Protein AF-A0A1P8WKE8-F1 (afdb_monomer)

Radius of gyration: 30.67 Å; Cα contacts (8 Å, |Δi|>4): 204; chains: 1; bounding box: 61×79×81 Å

Foldseek 3Di:
DDDDDDDPPPPDDDDDDDDDDDDDDPPPPPPPPPPPPPLDADDFDDPDPDTFQWEWEQEPVRDIDIATLVQFPDKADPDQQAWIWTGRPQKIKIWGWGLRNVVSVCVVVSRHRYDYADDPVVNVPPPSDTHTPDIDMDGPPDD

Solvent-accessible surface area (backbone atoms only — not comparable to full-atom values): 9097 Å² total; per-residue (Å²): 136,83,90,87,85,85,77,92,77,82,82,81,74,85,82,81,89,76,91,84,86,86,82,85,77,83,71,72,81,77,65,73,71,78,84,73,70,81,81,73,70,72,55,74,37,73,67,82,94,46,78,39,54,39,38,34,39,37,42,78,88,70,52,73,50,78,46,52,52,92,42,56,75,47,80,47,61,95,46,50,39,42,29,41,37,39,31,41,79,59,33,37,38,40,40,34,40,38,53,26,45,62,59,54,50,29,51,77,70,65,48,52,40,66,48,61,34,43,62,69,70,68,72,69,69,76,62,94,54,64,38,34,52,41,75,46,79,45,71,65,77,82,126

Structure (mmCIF, N/CA/C/O backbone):
data_AF-A0A1P8WKE8-F1
#
_entry.id   AF-A0A1P8WKE8-F1
#
loop_
_atom_site.group_PDB
_atom_site.id
_atom_site.type_symbol
_atom_site.label_atom_id
_atom_site.label_alt_id
_atom_site.label_comp_id
_atom_site.label_asym_id
_atom_site.label_entity_id
_atom_site.label_seq_id
_atom_site.pdbx_PDB_ins_code
_atom_site.Cartn_x
_atom_site.Cartn_y
_atom_site.Cartn_z
_atom_site.occupancy
_atom_site.B_iso_or_equiv
_atom_site.auth_seq_id
_atom_site.auth_comp_id
_atom_site.auth_asym_id
_atom_site.auth_atom_id
_atom_site.pdbx_PDB_model_num
ATOM 1 N N . MET A 1 1 ? 17.352 -63.824 58.393 1.00 40.56 1 MET A N 1
ATOM 2 C CA . MET A 1 1 ? 18.466 -63.720 59.357 1.00 40.56 1 MET A CA 1
ATOM 3 C C . MET A 1 1 ? 19.589 -63.016 58.616 1.00 40.56 1 MET A C 1
ATOM 5 O O . MET A 1 1 ? 20.157 -63.614 57.719 1.00 40.56 1 MET A O 1
ATOM 9 N N . SER A 1 2 ? 19.580 -61.684 58.656 1.00 43.75 2 SER A N 1
ATOM 10 C CA . SER A 1 2 ? 20.419 -60.864 59.559 1.00 43.75 2 SER A CA 1
ATOM 11 C C . SER A 1 2 ? 21.737 -60.533 58.845 1.00 43.75 2 SER A C 1
ATOM 13 O O . SER A 1 2 ? 22.498 -61.429 58.516 1.00 43.75 2 SER A O 1
ATOM 15 N N . ASP A 1 3 ? 21.879 -59.310 58.332 1.00 45.00 3 ASP A N 1
ATOM 16 C CA . ASP A 1 3 ? 22.483 -58.160 59.037 1.00 45.00 3 ASP A CA 1
ATOM 17 C C . ASP A 1 3 ? 24.008 -58.105 58.827 1.00 45.00 3 ASP A C 1
ATOM 19 O O . ASP A 1 3 ? 24.748 -58.755 59.556 1.00 45.00 3 ASP A O 1
ATOM 23 N N . ARG A 1 4 ? 24.505 -57.288 57.886 1.00 60.59 4 ARG A N 1
ATOM 24 C CA . ARG A 1 4 ? 25.016 -55.930 58.179 1.00 60.59 4 ARG A CA 1
ATOM 25 C C . ARG A 1 4 ? 25.762 -55.283 56.994 1.00 60.59 4 ARG A C 1
ATOM 27 O O . ARG A 1 4 ? 26.302 -55.999 56.157 1.00 60.59 4 ARG A O 1
ATOM 34 N N . PRO A 1 5 ? 25.757 -53.936 56.926 1.00 59.66 5 PRO A N 1
ATOM 35 C CA . PRO A 1 5 ? 26.289 -53.136 55.829 1.00 59.66 5 PRO A CA 1
ATOM 36 C C . PRO A 1 5 ? 27.703 -52.624 56.138 1.00 59.66 5 PRO A C 1
ATOM 38 O O . PRO A 1 5 ? 27.994 -52.305 57.289 1.00 59.66 5 PRO A O 1
ATOM 41 N N . ASP A 1 6 ? 28.529 -52.441 55.109 1.00 57.62 6 ASP A N 1
ATOM 42 C CA . ASP A 1 6 ? 29.717 -51.593 55.207 1.00 57.62 6 ASP A CA 1
ATOM 43 C C . ASP A 1 6 ? 29.547 -50.332 54.362 1.00 57.62 6 ASP A C 1
ATOM 45 O O . ASP A 1 6 ? 28.961 -50.314 53.279 1.00 57.62 6 ASP A O 1
ATOM 49 N N . THR A 1 7 ? 29.984 -49.241 54.970 1.00 59.00 7 THR A N 1
ATOM 50 C CA . THR A 1 7 ? 29.359 -47.924 54.910 1.00 59.00 7 THR A CA 1
ATOM 51 C C . THR A 1 7 ? 30.177 -47.014 53.997 1.00 59.00 7 THR A C 1
ATOM 53 O O . THR A 1 7 ? 31.393 -46.927 54.130 1.00 59.00 7 THR A O 1
ATOM 56 N N . ILE A 1 8 ? 29.511 -46.283 53.100 1.00 57.28 8 ILE A N 1
ATOM 57 C CA . ILE A 1 8 ? 30.077 -45.403 52.049 1.00 57.28 8 ILE A CA 1
ATOM 58 C C . ILE A 1 8 ? 30.682 -44.097 52.645 1.00 57.28 8 ILE A C 1
ATOM 60 O O . ILE A 1 8 ? 30.808 -43.070 51.986 1.00 57.28 8 ILE A O 1
ATOM 64 N N . ALA A 1 9 ? 31.051 -44.094 53.927 1.00 57.03 9 ALA A N 1
ATOM 65 C CA . ALA A 1 9 ? 31.274 -42.879 54.714 1.00 57.03 9 ALA A CA 1
ATOM 66 C C . ALA A 1 9 ? 32.730 -42.369 54.770 1.00 57.03 9 ALA A C 1
ATOM 68 O O . ALA A 1 9 ? 32.981 -41.386 55.459 1.00 57.03 9 ALA A O 1
ATOM 69 N N . ASP A 1 10 ? 33.687 -42.971 54.052 1.00 53.66 10 ASP A N 1
ATOM 70 C CA . ASP A 1 10 ? 35.114 -42.579 54.138 1.00 53.66 10 ASP A CA 1
ATOM 71 C C . ASP A 1 10 ? 35.660 -41.851 52.888 1.00 53.66 10 ASP A C 1
ATOM 73 O O . ASP A 1 10 ? 36.859 -41.611 52.769 1.00 53.66 10 ASP A O 1
ATOM 77 N N . LEU A 1 11 ? 34.791 -41.453 51.947 1.00 55.09 11 LEU A N 1
ATOM 78 C CA . LEU A 1 11 ? 35.187 -40.768 50.700 1.00 55.09 11 LEU A CA 1
ATOM 79 C C . LEU A 1 11 ? 35.066 -39.233 50.731 1.00 55.09 11 LEU A C 1
ATOM 81 O O . LEU A 1 11 ? 35.314 -38.576 49.723 1.00 55.09 11 LEU A O 1
ATOM 85 N N . LEU A 1 12 ? 34.730 -38.638 51.878 1.00 58.09 12 LEU A N 1
ATOM 86 C CA . LEU A 1 12 ? 34.570 -37.186 52.029 1.00 58.09 12 LEU A CA 1
ATOM 87 C C . LEU A 1 12 ? 35.535 -36.614 53.070 1.00 58.09 12 LEU A C 1
ATOM 89 O O . LEU A 1 12 ? 35.126 -36.077 54.098 1.00 58.09 12 LEU A O 1
ATOM 93 N N . LYS A 1 13 ? 36.839 -36.690 52.787 1.00 57.88 13 LYS A N 1
ATOM 94 C CA . LYS A 1 13 ? 37.828 -35.826 53.448 1.00 57.88 13 LYS A CA 1
ATOM 95 C C . LYS A 1 13 ? 38.235 -34.704 52.484 1.00 57.88 13 LYS A C 1
ATOM 97 O O . LYS A 1 13 ? 38.796 -34.999 51.429 1.00 57.88 13 LYS A O 1
ATOM 102 N N . PRO A 1 14 ? 37.949 -33.430 52.806 1.00 53.22 14 PRO A N 1
ATOM 103 C CA . PRO A 1 14 ? 38.336 -32.298 51.976 1.00 53.22 14 PRO A CA 1
ATOM 104 C C . PRO A 1 14 ? 39.851 -32.084 52.069 1.00 53.22 14 PRO A C 1
ATOM 106 O O . PRO A 1 14 ? 40.398 -31.960 53.164 1.00 53.22 14 PRO A O 1
ATOM 109 N N . ARG A 1 15 ? 40.536 -32.037 50.921 1.00 55.12 15 ARG A N 1
ATOM 110 C CA . ARG A 1 15 ? 41.916 -31.541 50.845 1.00 55.12 15 ARG A CA 1
ATOM 111 C C . ARG A 1 15 ? 41.897 -30.009 50.905 1.00 55.12 15 ARG A C 1
ATOM 113 O O . ARG A 1 15 ? 41.272 -29.406 50.032 1.00 55.12 15 ARG A O 1
ATOM 120 N N . PRO A 1 16 ? 42.561 -29.375 51.884 1.00 59.50 16 PRO A N 1
ATOM 121 C CA . PRO A 1 16 ? 42.944 -27.979 51.780 1.00 59.50 16 PRO A CA 1
ATOM 122 C C . PRO A 1 16 ? 44.256 -27.878 50.985 1.00 59.50 16 PRO A C 1
ATOM 124 O O . PRO A 1 16 ? 44.923 -28.887 50.774 1.00 59.50 16 PRO A O 1
ATOM 127 N N . GLU A 1 17 ? 44.614 -26.649 50.616 1.00 47.00 17 GLU A N 1
ATOM 128 C CA . GLU A 1 17 ? 45.797 -26.218 49.848 1.00 47.00 17 GLU A CA 1
ATOM 129 C C . GLU A 1 17 ? 45.543 -26.016 48.348 1.00 47.00 17 GLU A C 1
ATOM 131 O O . GLU A 1 17 ? 45.065 -26.899 47.652 1.00 47.00 17 GLU A O 1
ATOM 136 N N . LEU A 1 18 ? 45.866 -24.878 47.744 1.00 51.94 18 LEU A N 1
ATOM 137 C CA . LEU A 1 18 ? 46.301 -23.585 48.255 1.00 51.94 18 LEU A CA 1
ATOM 138 C C . LEU A 1 18 ? 46.035 -22.589 47.111 1.00 51.94 18 LEU A C 1
ATOM 140 O O . LEU A 1 18 ? 46.295 -22.877 45.946 1.00 51.94 18 LEU A O 1
ATOM 144 N N . THR A 1 19 ? 45.496 -21.434 47.479 1.00 54.09 19 THR A N 1
ATOM 145 C CA . THR A 1 19 ? 45.620 -20.119 46.830 1.00 54.09 19 THR A CA 1
ATOM 146 C C . THR A 1 19 ? 46.658 -19.978 45.708 1.00 54.09 19 THR A C 1
ATOM 148 O O . THR A 1 19 ? 47.833 -20.230 45.955 1.00 54.09 19 THR A O 1
ATOM 151 N N . GLN A 1 20 ? 46.281 -19.334 44.592 1.00 54.66 20 GLN A N 1
ATOM 152 C CA . GLN A 1 20 ? 46.826 -18.005 44.260 1.00 54.66 20 GLN A CA 1
ATOM 153 C C . GLN A 1 20 ? 46.091 -17.278 43.121 1.00 54.66 20 GLN A C 1
ATOM 155 O O . GLN A 1 20 ? 45.460 -17.859 42.247 1.00 54.66 20 GLN A O 1
ATOM 160 N N . PHE A 1 21 ? 46.160 -15.957 43.251 1.00 54.88 21 PHE A N 1
ATOM 161 C CA . PHE A 1 21 ? 45.413 -14.885 42.615 1.00 54.88 21 PHE A CA 1
ATOM 162 C C . PHE A 1 21 ? 45.832 -14.630 41.164 1.00 54.88 21 PHE A C 1
ATOM 164 O O . PHE A 1 21 ? 47.013 -14.739 40.846 1.00 54.88 21 PHE A O 1
ATOM 171 N N . SER A 1 22 ? 44.911 -14.119 40.340 1.00 51.53 22 SER A N 1
ATOM 172 C CA . SER A 1 22 ? 45.131 -12.879 39.575 1.00 51.53 22 SER A CA 1
ATOM 173 C C . SER A 1 22 ? 43.832 -12.351 38.971 1.00 51.53 22 SER A C 1
ATOM 175 O O . SER A 1 22 ? 42.957 -13.091 38.533 1.00 51.53 22 SER A O 1
ATOM 177 N N . HIS A 1 23 ? 43.726 -11.032 39.028 1.00 47.78 23 HIS A N 1
ATOM 178 C CA . HIS A 1 23 ? 42.566 -10.210 38.751 1.00 47.78 23 HIS A CA 1
ATOM 179 C C . HIS A 1 23 ? 42.314 -9.970 37.250 1.00 47.78 23 HIS A C 1
ATOM 181 O O . HIS A 1 23 ? 43.192 -10.123 36.408 1.00 47.78 23 HIS A O 1
ATOM 187 N N . THR A 1 24 ? 41.103 -9.463 36.99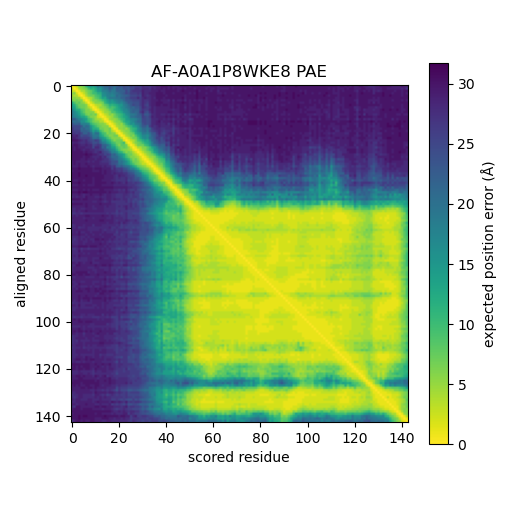2 1.00 48.78 24 THR A N 1
ATOM 188 C CA . THR A 1 24 ? 40.713 -8.539 35.910 1.00 48.78 24 THR A CA 1
ATOM 189 C C . THR A 1 24 ? 40.738 -9.047 34.467 1.00 48.78 24 THR A C 1
ATOM 191 O O . THR A 1 24 ? 41.691 -8.864 33.721 1.00 48.78 24 THR A O 1
ATOM 194 N N . SER A 1 25 ? 39.561 -9.439 33.993 1.00 48.22 25 SER A N 1
ATOM 195 C CA . SER A 1 25 ? 38.898 -8.599 32.991 1.00 48.22 25 SER A CA 1
ATOM 196 C C . SER A 1 25 ? 37.398 -8.766 33.123 1.00 48.22 25 SER A C 1
ATOM 198 O O . SER A 1 25 ? 36.796 -9.709 32.617 1.00 48.22 25 SER A O 1
ATOM 200 N N . SER A 1 26 ? 36.802 -7.818 33.841 1.00 50.59 26 SER A N 1
ATOM 201 C CA . SER A 1 26 ? 35.440 -7.379 33.593 1.00 50.59 26 SER A CA 1
ATOM 202 C C . SER A 1 26 ? 35.323 -7.094 32.099 1.00 50.59 26 SER A C 1
ATOM 204 O O . SER A 1 26 ? 35.749 -6.040 31.627 1.00 50.59 26 SER A O 1
ATOM 206 N N . LYS A 1 27 ? 34.794 -8.059 31.346 1.00 54.84 27 LYS A N 1
ATOM 207 C CA . LYS A 1 27 ? 34.267 -7.792 30.015 1.00 54.84 27 LYS A CA 1
ATOM 208 C C . LYS A 1 27 ? 33.217 -6.700 30.236 1.00 54.84 27 LYS A C 1
ATOM 210 O O . LYS A 1 27 ? 32.2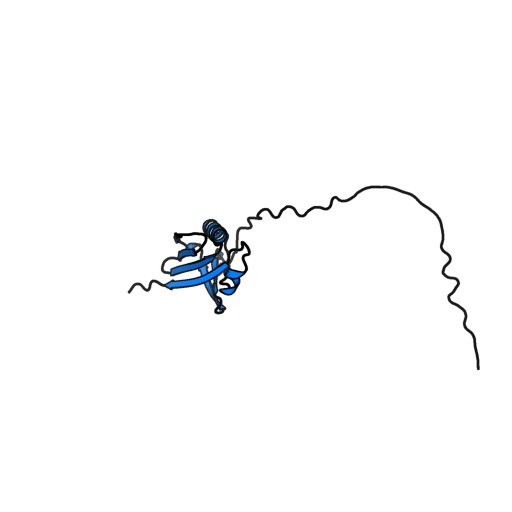87 -6.954 31.010 1.00 54.84 27 LYS A O 1
ATOM 215 N N . PRO A 1 28 ? 33.381 -5.477 29.701 1.00 55.31 28 PRO A N 1
ATOM 216 C CA . PRO A 1 28 ? 32.300 -4.517 29.792 1.00 55.31 28 PRO A CA 1
ATOM 217 C C . PRO A 1 28 ? 31.093 -5.196 29.155 1.00 55.31 28 PRO A C 1
ATOM 219 O O . PRO A 1 28 ? 31.232 -5.881 28.136 1.00 55.31 28 PRO A O 1
ATOM 222 N N . ALA A 1 29 ? 29.944 -5.093 29.820 1.00 60.38 29 ALA A N 1
ATOM 223 C CA . ALA A 1 29 ? 28.680 -5.414 29.196 1.00 60.38 29 ALA A CA 1
ATOM 224 C C . ALA A 1 29 ? 28.659 -4.615 27.896 1.00 60.38 29 ALA A C 1
ATOM 226 O O . ALA A 1 29 ? 28.604 -3.386 27.918 1.00 60.38 29 ALA A O 1
ATOM 227 N N . GLU A 1 30 ? 28.830 -5.320 26.784 1.00 48.78 30 GLU A N 1
ATOM 228 C CA . GLU A 1 30 ? 28.575 -4.800 25.460 1.00 48.78 30 GLU A CA 1
ATOM 229 C C . GLU A 1 30 ? 27.075 -4.547 25.469 1.00 48.78 30 GLU A C 1
ATOM 231 O O . GLU A 1 30 ? 26.262 -5.444 25.247 1.00 48.78 30 GLU A O 1
ATOM 236 N N . SER A 1 31 ? 26.706 -3.343 25.911 1.00 58.38 31 SER A N 1
ATOM 237 C CA . SER A 1 31 ? 25.402 -2.782 25.631 1.00 58.38 31 SER A CA 1
ATOM 238 C C . SER A 1 31 ? 25.189 -3.039 24.146 1.00 58.38 31 SER A C 1
ATOM 240 O O . SER A 1 31 ? 26.069 -2.630 23.374 1.00 58.38 31 SER A O 1
ATOM 242 N N . PRO A 1 32 ? 24.114 -3.740 23.734 1.00 63.62 32 PRO A N 1
ATOM 243 C CA . PRO A 1 32 ? 23.811 -3.813 22.319 1.00 63.62 32 PRO A CA 1
ATOM 244 C C . PRO A 1 32 ? 23.872 -2.373 21.802 1.00 63.62 32 PRO A C 1
ATOM 246 O O . PRO A 1 32 ? 23.382 -1.476 22.508 1.00 63.62 32 PRO A O 1
ATOM 249 N N . PRO A 1 33 ? 24.549 -2.118 20.667 1.00 57.69 33 PRO A N 1
ATOM 250 C CA . PRO A 1 33 ? 24.510 -0.793 20.076 1.00 57.69 33 PRO A CA 1
ATOM 251 C C . PRO A 1 33 ? 23.039 -0.366 20.048 1.00 57.69 33 PRO A C 1
ATOM 253 O O . PRO A 1 33 ? 22.182 -1.231 19.807 1.00 57.69 33 PRO A O 1
ATOM 256 N N . PRO A 1 34 ? 22.709 0.901 20.373 1.00 50.69 34 PRO A N 1
ATOM 257 C CA . PRO A 1 34 ? 21.360 1.377 20.119 1.00 50.69 34 PRO A CA 1
ATOM 258 C C . PRO A 1 34 ? 21.054 0.957 18.688 1.00 50.69 34 PRO A C 1
ATOM 260 O O . PRO A 1 34 ? 21.877 1.181 17.799 1.00 50.69 34 PRO A O 1
ATOM 263 N N . ALA A 1 35 ? 19.957 0.225 18.506 1.00 50.59 35 ALA A N 1
ATOM 264 C CA . ALA A 1 35 ? 19.467 -0.158 17.196 1.00 50.59 35 ALA A CA 1
ATOM 265 C C . ALA A 1 35 ? 18.970 1.119 16.509 1.00 50.59 35 ALA A C 1
ATOM 267 O O . ALA A 1 35 ? 17.776 1.306 16.292 1.00 50.59 35 ALA A O 1
ATOM 268 N N . ASP A 1 36 ? 19.898 2.034 16.244 1.00 48.06 36 ASP A N 1
ATOM 269 C CA . ASP A 1 36 ? 19.755 3.091 15.280 1.00 48.06 36 ASP A CA 1
ATOM 270 C C . ASP A 1 36 ? 19.736 2.377 13.942 1.00 48.06 36 ASP A C 1
ATOM 272 O O . ASP A 1 36 ? 20.760 2.146 13.306 1.00 48.06 36 ASP A O 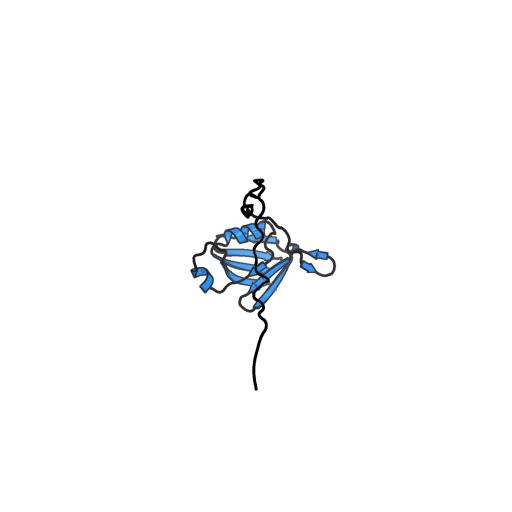1
ATOM 276 N N . ASP A 1 37 ? 18.514 1.998 13.574 1.00 49.22 37 ASP A N 1
ATOM 277 C CA . ASP A 1 37 ? 18.059 2.174 12.212 1.00 49.22 37 ASP A CA 1
ATOM 278 C C . ASP A 1 37 ? 18.985 1.428 11.237 1.00 49.22 37 ASP A C 1
ATOM 280 O O . ASP A 1 37 ? 19.596 2.021 10.356 1.00 49.22 37 ASP A O 1
ATOM 284 N N . ASP A 1 38 ? 19.133 0.109 11.398 1.00 42.44 38 ASP A N 1
ATOM 285 C CA . ASP A 1 38 ? 19.778 -0.715 10.376 1.00 42.44 38 ASP A CA 1
ATOM 286 C C . ASP A 1 38 ? 18.938 -0.586 9.094 1.00 42.44 38 ASP A C 1
ATOM 288 O O . ASP A 1 38 ? 17.906 -1.242 8.912 1.00 42.44 38 ASP A O 1
ATOM 292 N N . TYR A 1 39 ? 19.359 0.322 8.204 1.00 46.84 39 TYR A N 1
ATOM 293 C CA . TYR A 1 39 ? 18.803 0.536 6.871 1.00 46.84 39 TYR A CA 1
ATOM 294 C C . TYR A 1 39 ? 19.102 -0.686 5.990 1.00 46.84 39 TYR A C 1
ATOM 296 O O . TYR A 1 39 ? 19.822 -0.598 4.998 1.00 46.84 39 TYR A O 1
ATOM 304 N N . VAL A 1 40 ? 18.528 -1.846 6.320 1.00 42.03 40 VAL A N 1
ATOM 305 C CA . VAL A 1 40 ? 18.576 -3.032 5.466 1.00 42.03 40 VAL A CA 1
ATOM 306 C C . VAL A 1 40 ? 17.561 -2.827 4.352 1.00 42.03 40 VAL A C 1
ATOM 308 O O . VAL A 1 40 ? 16.381 -3.156 4.461 1.00 42.03 40 VAL A O 1
ATOM 311 N N . ALA A 1 41 ? 18.017 -2.209 3.268 1.00 46.94 41 ALA A N 1
ATOM 312 C CA . ALA A 1 41 ? 17.303 -2.298 2.012 1.00 46.94 41 ALA A CA 1
ATOM 313 C C . ALA A 1 41 ? 17.242 -3.773 1.569 1.00 46.94 41 ALA A C 1
ATOM 315 O O . ALA A 1 41 ? 18.189 -4.536 1.755 1.00 46.94 41 ALA A O 1
ATOM 316 N N . PHE A 1 42 ? 16.126 -4.103 0.919 1.00 48.19 42 PHE A N 1
ATOM 317 C CA . PHE A 1 42 ? 15.881 -5.243 0.032 1.00 48.19 42 PHE A CA 1
ATOM 318 C C . PHE A 1 42 ? 15.117 -6.457 0.584 1.00 48.19 42 PHE A C 1
ATOM 320 O O . PHE A 1 42 ? 15.682 -7.478 0.975 1.00 48.19 42 PHE A O 1
ATOM 327 N N . GLY A 1 43 ? 13.800 -6.429 0.365 1.00 45.75 43 GLY A N 1
ATOM 328 C CA . GLY A 1 43 ? 13.041 -7.634 0.032 1.00 45.75 43 GLY A CA 1
ATOM 329 C C . GLY A 1 43 ? 13.231 -7.979 -1.447 1.00 45.75 43 GLY A C 1
ATOM 330 O O . GLY A 1 43 ? 12.703 -7.300 -2.328 1.00 45.75 43 GLY A O 1
ATOM 331 N N . HIS A 1 44 ? 14.001 -9.026 -1.740 1.00 48.53 44 HIS A N 1
ATOM 332 C CA . HIS A 1 44 ? 14.147 -9.556 -3.096 1.00 48.53 44 HIS A CA 1
ATOM 333 C C . HIS A 1 44 ? 13.068 -10.617 -3.352 1.00 48.53 44 HIS A C 1
ATOM 335 O O . HIS A 1 44 ? 13.137 -11.718 -2.812 1.00 48.53 44 HIS A O 1
ATOM 341 N N . GLY A 1 45 ? 12.087 -10.316 -4.205 1.00 53.31 45 GLY A N 1
ATOM 342 C CA . GLY A 1 45 ? 11.185 -11.326 -4.761 1.00 53.31 45 GLY A CA 1
ATOM 343 C C . GLY A 1 45 ? 11.796 -11.985 -6.001 1.00 53.31 45 GLY A C 1
ATOM 344 O O . GLY A 1 45 ? 12.597 -11.375 -6.713 1.00 53.31 45 GLY A O 1
ATOM 345 N N . ARG A 1 46 ? 11.417 -13.232 -6.307 1.00 51.78 46 ARG A N 1
ATOM 346 C CA . ARG A 1 46 ? 11.762 -13.884 -7.583 1.00 51.78 46 ARG A CA 1
ATOM 347 C C . ARG A 1 46 ? 10.541 -13.904 -8.494 1.00 51.78 46 ARG A C 1
ATOM 349 O O . ARG A 1 46 ? 9.550 -14.548 -8.177 1.00 51.78 46 ARG A O 1
ATOM 356 N N . VAL A 1 47 ? 10.647 -13.261 -9.657 1.00 55.66 47 VAL A N 1
ATOM 357 C CA . VAL A 1 47 ? 9.743 -13.499 -10.792 1.00 55.66 47 VAL A CA 1
ATOM 358 C C . VAL A 1 47 ? 10.572 -14.200 -11.869 1.00 55.66 47 VAL A C 1
ATOM 360 O O . VAL A 1 47 ? 11.357 -13.573 -12.583 1.00 55.66 47 VAL A O 1
ATOM 363 N N . GLY A 1 48 ? 10.480 -15.531 -11.925 1.00 67.38 48 GLY A N 1
ATOM 364 C CA . GLY A 1 48 ? 11.361 -16.367 -12.746 1.00 67.38 48 GLY A CA 1
ATOM 365 C C . GLY A 1 48 ? 12.810 -16.393 -12.232 1.00 67.38 48 GLY A C 1
ATOM 366 O O . GLY A 1 48 ? 13.070 -16.671 -11.059 1.00 67.38 48 GLY A O 1
ATOM 367 N N . LEU A 1 49 ? 13.776 -16.124 -13.119 1.00 64.31 49 LEU A N 1
ATOM 368 C CA . LEU A 1 49 ? 15.216 -16.193 -12.818 1.00 64.31 49 LEU A CA 1
ATOM 369 C C . LEU A 1 49 ? 15.849 -14.861 -12.384 1.00 64.31 49 LEU A C 1
ATOM 371 O O . LEU A 1 49 ? 17.024 -14.854 -12.028 1.00 64.31 49 LEU A O 1
ATOM 375 N N . ARG A 1 50 ? 15.118 -13.739 -12.408 1.00 65.75 50 ARG A N 1
ATOM 376 C CA . ARG A 1 50 ? 15.668 -12.422 -12.048 1.00 65.75 50 ARG A CA 1
ATOM 377 C C . ARG A 1 50 ? 15.044 -11.910 -10.746 1.00 65.75 50 ARG A C 1
ATOM 379 O O . ARG A 1 50 ? 13.815 -11.935 -10.638 1.00 65.75 50 ARG A O 1
ATOM 386 N N . PRO A 1 51 ? 15.848 -11.439 -9.777 1.00 66.12 51 PRO A N 1
ATOM 387 C CA . PRO A 1 51 ? 15.308 -10.760 -8.611 1.00 66.12 51 PRO A CA 1
ATOM 388 C C . PRO A 1 51 ? 14.594 -9.478 -9.053 1.00 66.12 51 PRO A C 1
ATOM 390 O O . PRO A 1 51 ? 15.107 -8.721 -9.880 1.00 66.12 51 PRO A O 1
ATOM 393 N N . ARG A 1 52 ? 13.390 -9.254 -8.530 1.00 77.00 52 ARG A N 1
ATOM 394 C CA . ARG A 1 52 ? 12.627 -8.014 -8.700 1.00 77.00 52 ARG A CA 1
ATOM 395 C C . ARG A 1 52 ? 12.143 -7.551 -7.333 1.00 77.00 52 ARG A C 1
ATOM 397 O O . ARG A 1 52 ? 11.705 -8.366 -6.525 1.00 77.00 52 ARG A O 1
ATOM 404 N N . MET A 1 53 ? 12.227 -6.248 -7.084 1.00 84.88 53 MET A N 1
ATOM 405 C CA . MET A 1 53 ? 11.636 -5.653 -5.888 1.00 84.88 53 MET A CA 1
ATOM 406 C C . MET A 1 53 ? 10.118 -5.639 -6.052 1.00 84.88 53 MET A C 1
ATOM 408 O O . MET A 1 53 ? 9.596 -5.115 -7.041 1.00 84.88 53 MET A O 1
ATOM 412 N N . MET A 1 54 ? 9.428 -6.231 -5.086 1.00 88.56 54 MET A N 1
ATOM 413 C CA . MET A 1 54 ? 7.973 -6.326 -5.048 1.00 88.56 54 MET A CA 1
ATOM 414 C C . MET A 1 54 ? 7.475 -5.702 -3.747 1.00 88.56 54 MET A C 1
ATOM 416 O O . MET A 1 54 ? 8.165 -5.776 -2.731 1.00 88.56 54 MET A O 1
ATOM 420 N N . LEU A 1 55 ? 6.280 -5.128 -3.789 1.00 92.38 55 LEU A N 1
ATOM 421 C CA . LEU A 1 55 ? 5.539 -4.688 -2.621 1.00 92.38 55 LEU A CA 1
ATOM 422 C C . LEU A 1 55 ? 4.351 -5.625 -2.418 1.00 92.38 55 LEU A C 1
ATOM 424 O O . LEU A 1 55 ? 3.563 -5.844 -3.341 1.00 92.38 55 LEU A O 1
ATOM 428 N N . THR A 1 56 ? 4.261 -6.195 -1.223 1.00 93.75 56 THR A N 1
ATOM 429 C CA . THR A 1 56 ? 3.189 -7.111 -0.828 1.00 93.75 56 THR A CA 1
ATOM 430 C C . THR A 1 56 ? 2.144 -6.357 -0.019 1.00 93.75 56 THR A C 1
ATOM 432 O O . THR A 1 56 ? 2.488 -5.640 0.914 1.00 93.75 56 THR A O 1
ATOM 435 N N . PHE A 1 57 ? 0.873 -6.548 -0.338 1.00 95.12 57 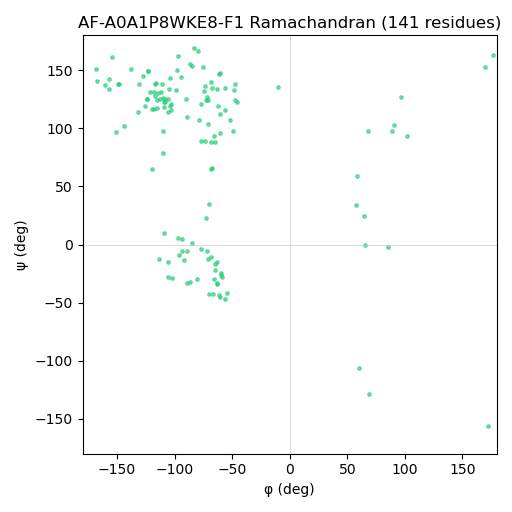PHE A N 1
ATOM 436 C CA . PHE A 1 57 ? -0.262 -6.021 0.405 1.00 95.12 57 PHE A CA 1
ATOM 437 C C . PHE A 1 57 ? -1.044 -7.197 0.976 1.00 95.12 57 PHE A C 1
ATOM 439 O O . PHE A 1 57 ? -1.542 -8.027 0.214 1.00 95.12 57 PHE A O 1
ATOM 446 N N . ARG A 1 58 ? -1.142 -7.295 2.302 1.00 94.31 58 ARG A N 1
ATOM 447 C CA . ARG A 1 58 ? -1.932 -8.334 2.972 1.00 94.31 58 ARG A CA 1
ATOM 448 C C . ARG A 1 58 ? -3.156 -7.715 3.606 1.00 94.31 58 ARG A C 1
ATOM 450 O O . ARG A 1 58 ? -3.018 -6.880 4.495 1.00 94.31 58 ARG A O 1
ATOM 457 N N . LYS A 1 59 ? -4.333 -8.142 3.165 1.00 94.56 59 LYS A N 1
ATOM 458 C CA . LYS A 1 59 ? -5.605 -7.696 3.727 1.00 94.56 59 LYS A CA 1
ATOM 459 C C . LYS A 1 59 ? -6.006 -8.554 4.922 1.00 94.56 59 LYS A C 1
ATOM 461 O O . LYS A 1 59 ? -5.672 -9.739 4.987 1.00 94.56 59 LYS A O 1
ATOM 466 N N . CYS A 1 60 ? -6.818 -7.995 5.812 1.00 92.25 60 CYS A N 1
ATOM 467 C CA . CYS A 1 60 ? -7.433 -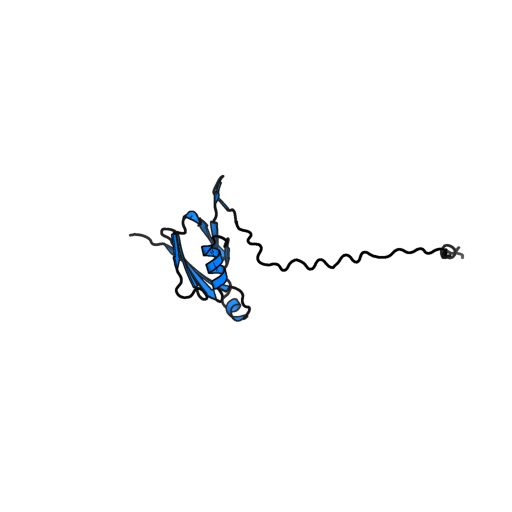8.724 6.927 1.00 92.25 60 CYS A CA 1
ATOM 468 C C . C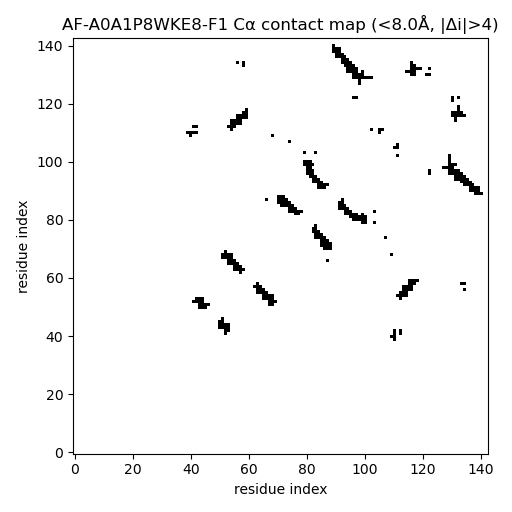YS A 1 60 ? -8.320 -9.890 6.453 1.00 92.25 60 CYS A C 1
ATOM 470 O O . CYS A 1 60 ? -8.512 -10.864 7.176 1.00 92.25 60 CYS A O 1
ATOM 472 N N . SER A 1 61 ? -8.833 -9.825 5.219 1.00 91.12 61 SER A N 1
ATOM 473 C CA . SER A 1 61 ? -9.587 -10.913 4.583 1.00 91.12 61 SER A CA 1
ATOM 474 C C . SER A 1 61 ? -8.739 -12.150 4.252 1.00 91.12 61 SER A C 1
ATOM 476 O O . SER A 1 61 ? -9.292 -13.178 3.864 1.00 91.12 61 SER A O 1
ATOM 478 N N . GLY A 1 62 ? -7.409 -12.055 4.359 1.00 89.25 62 GLY A N 1
ATOM 479 C CA . GLY A 1 62 ? -6.462 -13.070 3.897 1.00 89.25 62 GLY A CA 1
ATOM 480 C C . GLY A 1 62 ? -6.089 -12.937 2.417 1.00 89.25 62 GLY A C 1
ATOM 481 O O . GLY A 1 62 ? -5.250 -13.695 1.932 1.00 89.25 62 GLY A O 1
ATOM 482 N N . GLU A 1 63 ? -6.675 -11.980 1.694 1.00 93.31 63 GLU A N 1
ATOM 483 C CA . GLU A 1 63 ? -6.272 -11.660 0.325 1.00 93.31 63 GLU A CA 1
ATOM 484 C C . GLU A 1 63 ? -4.862 -11.052 0.314 1.00 93.31 63 GLU A C 1
ATOM 486 O O . GLU A 1 63 ? -4.539 -10.175 1.121 1.00 93.31 63 GLU A O 1
ATOM 491 N N . VAL A 1 64 ? -4.026 -11.517 -0.615 1.00 93.19 64 VAL A N 1
ATOM 492 C CA . VAL A 1 64 ? -2.659 -11.025 -0.797 1.00 93.19 64 VAL A CA 1
ATOM 493 C C . VAL A 1 64 ? -2.484 -10.550 -2.228 1.00 93.19 64 VAL A C 1
ATOM 495 O O . VAL A 1 64 ? -2.688 -11.313 -3.172 1.00 93.19 64 VAL A O 1
ATOM 498 N N . GLU A 1 65 ? -2.056 -9.303 -2.379 1.00 93.06 65 GLU A N 1
ATOM 499 C CA . GLU A 1 65 ? -1.716 -8.710 -3.665 1.00 93.06 65 GLU A CA 1
ATOM 500 C C . GLU A 1 65 ? -0.231 -8.351 -3.696 1.00 93.06 65 GLU A C 1
ATOM 502 O O . GLU A 1 65 ? 0.332 -7.886 -2.707 1.00 93.06 65 GLU A O 1
ATOM 507 N N . VAL A 1 66 ? 0.435 -8.600 -4.824 1.00 93.19 66 VAL A N 1
ATOM 508 C CA . VAL A 1 66 ? 1.879 -8.385 -4.958 1.00 93.19 66 VAL A CA 1
ATOM 509 C C . VAL A 1 66 ? 2.152 -7.610 -6.236 1.00 93.19 66 VAL A C 1
ATOM 511 O O . VAL A 1 66 ? 1.950 -8.130 -7.334 1.00 93.19 66 VAL A O 1
ATOM 514 N N . LEU A 1 67 ? 2.651 -6.381 -6.097 1.00 92.19 67 LEU A N 1
ATOM 515 C CA . LEU A 1 67 ? 2.909 -5.479 -7.220 1.00 92.19 67 LEU A CA 1
ATOM 516 C C . LEU A 1 67 ? 4.402 -5.157 -7.335 1.00 92.19 67 LEU A C 1
ATOM 518 O O . LEU A 1 67 ? 5.073 -4.945 -6.324 1.00 92.19 67 LEU A O 1
ATOM 522 N N . PRO A 1 68 ? 4.976 -5.130 -8.549 1.00 90.94 68 PRO A N 1
ATOM 523 C CA . PRO A 1 68 ? 6.384 -4.809 -8.721 1.00 90.94 68 PRO A CA 1
ATOM 524 C C . PRO A 1 68 ? 6.629 -3.315 -8.502 1.00 90.94 68 PRO A C 1
ATOM 526 O O . PRO A 1 68 ? 5.941 -2.473 -9.079 1.00 90.94 68 PRO A O 1
ATOM 529 N N . TYR A 1 69 ? 7.689 -2.972 -7.770 1.00 90.62 69 TYR A N 1
ATOM 530 C CA . TYR A 1 69 ? 8.091 -1.575 -7.568 1.00 90.62 69 TYR A CA 1
ATOM 531 C C . TYR A 1 69 ? 8.386 -0.841 -8.877 1.00 90.62 69 TYR A C 1
ATOM 533 O O . TYR A 1 69 ? 8.163 0.358 -8.974 1.00 90.62 69 TYR A O 1
ATOM 541 N N . SER A 1 70 ? 8.817 -1.561 -9.917 1.00 90.19 70 SER A N 1
ATOM 542 C CA . SER A 1 70 ? 9.036 -0.987 -11.249 1.00 90.19 70 SER A CA 1
ATOM 543 C C . SER A 1 70 ? 7.763 -0.445 -11.910 1.00 90.19 70 SER A C 1
ATOM 545 O O . SER A 1 70 ? 7.863 0.239 -12.921 1.00 90.19 70 SER A O 1
ATOM 547 N N . MET A 1 71 ? 6.578 -0.801 -11.406 1.00 93.12 71 MET A N 1
ATOM 548 C CA . MET A 1 71 ? 5.302 -0.251 -11.867 1.00 93.12 71 MET A CA 1
ATOM 549 C C . MET A 1 71 ? 4.813 0.914 -11.003 1.00 93.12 71 MET A C 1
ATOM 551 O O . MET A 1 71 ? 3.849 1.559 -11.404 1.00 93.12 71 MET A O 1
ATOM 555 N N . LEU A 1 72 ? 5.443 1.197 -9.855 1.00 94.12 72 LEU A N 1
ATOM 556 C CA . LEU A 1 72 ? 5.059 2.306 -8.984 1.00 94.12 72 LEU A CA 1
ATOM 557 C C . LEU A 1 72 ? 5.432 3.634 -9.649 1.00 94.12 72 LEU A C 1
ATOM 559 O O . LEU A 1 72 ? 6.592 4.032 -9.678 1.00 94.12 72 LEU A O 1
ATOM 563 N N . MET A 1 73 ? 4.429 4.315 -10.191 1.00 95.06 73 MET A N 1
ATOM 564 C CA . MET A 1 73 ? 4.598 5.561 -10.937 1.00 95.06 73 MET A CA 1
ATOM 565 C C . MET A 1 73 ? 4.537 6.787 -10.031 1.00 95.06 73 MET A C 1
ATOM 567 O O . MET A 1 73 ? 5.155 7.809 -10.326 1.00 95.06 73 MET A O 1
ATOM 571 N N . ARG A 1 74 ? 3.725 6.723 -8.971 1.00 95.75 74 ARG A N 1
ATOM 572 C CA . ARG A 1 74 ? 3.435 7.876 -8.119 1.00 95.75 74 ARG A CA 1
ATOM 573 C C . ARG A 1 74 ? 2.972 7.444 -6.734 1.00 95.75 74 ARG A C 1
ATOM 575 O O . ARG A 1 74 ? 2.197 6.498 -6.613 1.00 95.75 74 ARG A O 1
ATOM 582 N N . ILE A 1 75 ? 3.403 8.198 -5.728 1.00 96.50 75 ILE A N 1
ATOM 583 C CA . ILE A 1 75 ? 2.895 8.155 -4.357 1.00 96.50 75 ILE A CA 1
ATOM 584 C C . ILE A 1 75 ? 2.288 9.532 -4.062 1.00 96.50 75 ILE A C 1
ATOM 586 O O . ILE A 1 75 ? 2.935 10.554 -4.299 1.00 96.50 75 ILE A O 1
ATOM 590 N N . CYS A 1 76 ? 1.044 9.570 -3.593 1.00 96.62 76 CYS A N 1
ATOM 591 C CA . CYS A 1 76 ? 0.315 10.793 -3.258 1.00 96.62 76 CYS A CA 1
ATOM 592 C C . CYS A 1 76 ? -0.239 10.713 -1.841 1.00 96.62 76 CYS A C 1
ATOM 594 O O . CYS A 1 76 ? -0.654 9.648 -1.401 1.00 96.62 76 CYS A O 1
ATOM 596 N N . SER A 1 77 ? -0.271 11.841 -1.143 1.00 96.56 77 SER A N 1
ATOM 597 C CA . SER A 1 77 ? -0.834 11.930 0.198 1.00 96.56 77 SER A CA 1
ATOM 598 C C . SER A 1 77 ? -1.243 13.366 0.486 1.00 96.56 77 SER A C 1
ATOM 600 O O . SER A 1 77 ? -0.440 14.271 0.259 1.00 96.56 77 SER A O 1
ATOM 602 N N . ASP A 1 78 ? -2.443 13.552 1.029 1.00 94.81 78 ASP A N 1
ATOM 603 C CA . ASP A 1 78 ? -2.873 14.834 1.601 1.00 94.81 78 ASP A CA 1
ATOM 604 C C . ASP A 1 78 ? -2.451 14.945 3.078 1.00 94.81 78 ASP A C 1
ATOM 606 O O . ASP A 1 78 ? -2.109 16.026 3.550 1.00 94.81 78 ASP A O 1
ATOM 610 N N . ASP A 1 79 ? -2.416 13.812 3.791 1.00 95.75 79 ASP A N 1
ATOM 611 C CA . ASP A 1 79 ? -1.982 13.692 5.187 1.00 95.75 79 ASP A CA 1
ATOM 612 C C . ASP A 1 79 ? -1.235 12.363 5.377 1.00 95.75 79 ASP A C 1
ATOM 614 O O . ASP A 1 79 ? -1.849 11.298 5.477 1.00 95.75 79 ASP A O 1
ATOM 618 N N . THR A 1 80 ? 0.101 12.433 5.418 1.00 94.69 80 THR A N 1
ATOM 619 C CA . THR A 1 80 ? 0.971 11.243 5.454 1.00 94.69 80 THR A CA 1
ATOM 620 C C . THR A 1 80 ? 0.807 10.419 6.719 1.00 94.69 80 THR A C 1
ATOM 622 O O . THR A 1 80 ? 1.239 9.270 6.745 1.00 94.69 80 THR A O 1
ATOM 625 N N . ASP A 1 81 ? 0.204 10.987 7.762 1.00 94.56 81 ASP A N 1
ATOM 626 C CA . ASP A 1 81 ? -0.038 10.270 9.002 1.00 94.56 81 ASP A CA 1
ATOM 627 C C . ASP A 1 81 ? -1.272 9.364 8.920 1.00 94.56 81 ASP A C 1
ATOM 629 O O . ASP A 1 81 ? -1.308 8.310 9.557 1.00 94.56 81 ASP A O 1
ATOM 633 N N . LYS A 1 82 ? -2.258 9.740 8.094 1.00 94.81 82 LYS A N 1
ATOM 634 C CA . LYS A 1 82 ? -3.546 9.040 7.986 1.00 94.81 82 LYS A CA 1
ATOM 635 C C . LYS A 1 82 ? -3.674 8.135 6.774 1.00 94.81 82 LYS A C 1
ATOM 637 O O . LYS A 1 82 ? -4.425 7.162 6.819 1.00 94.81 82 LYS A O 1
ATOM 642 N N . GLY A 1 83 ? -2.999 8.442 5.674 1.00 96.56 83 GLY A N 1
ATOM 643 C CA . GLY A 1 83 ? -3.162 7.641 4.470 1.00 96.56 83 GLY A CA 1
ATOM 644 C C . GLY A 1 83 ? -2.403 8.161 3.271 1.00 96.56 83 GLY A C 1
ATOM 645 O O . GLY A 1 83 ? -1.978 9.307 3.220 1.00 96.56 83 GLY A O 1
ATOM 646 N N . PHE A 1 84 ? -2.243 7.295 2.283 1.00 98.00 84 PHE A N 1
ATOM 647 C CA . PHE A 1 84 ? -1.602 7.631 1.022 1.00 98.00 84 PHE A CA 1
ATOM 648 C C . PHE A 1 84 ? -2.102 6.721 -0.098 1.00 98.00 84 PHE A C 1
ATOM 650 O O . PHE A 1 84 ? -2.665 5.650 0.122 1.00 98.00 84 PHE A O 1
ATOM 657 N N . THR A 1 85 ? -1.885 7.166 -1.330 1.00 97.81 85 THR A N 1
ATOM 658 C CA . THR A 1 85 ? -2.276 6.473 -2.555 1.00 97.81 85 THR A CA 1
ATOM 659 C C . THR A 1 85 ? -1.043 6.128 -3.379 1.00 97.81 85 THR A C 1
ATOM 661 O O . THR A 1 85 ? -0.191 6.982 -3.633 1.00 97.81 85 THR A O 1
ATOM 664 N N . LEU A 1 86 ? -0.958 4.876 -3.818 1.00 97.38 86 LEU A N 1
ATOM 665 C CA . LEU A 1 86 ? 0.090 4.334 -4.673 1.00 97.38 86 LEU A CA 1
ATOM 666 C C . LEU A 1 86 ? -0.487 4.034 -6.056 1.00 97.38 86 LEU A C 1
ATOM 668 O O . LEU A 1 86 ? -1.459 3.295 -6.182 1.00 97.38 86 LEU A O 1
ATOM 672 N N . HIS A 1 87 ? 0.129 4.565 -7.107 1.00 97.19 87 HIS A N 1
ATOM 673 C CA . HIS A 1 87 ? -0.308 4.330 -8.481 1.00 97.19 87 HIS A CA 1
ATOM 674 C C . HIS A 1 87 ? 0.635 3.363 -9.199 1.00 97.19 87 HIS A C 1
ATOM 676 O O . HIS A 1 87 ? 1.786 3.705 -9.476 1.00 97.19 87 HIS A O 1
ATOM 682 N N . PHE A 1 88 ? 0.123 2.184 -9.549 1.00 95.25 88 PHE A N 1
ATOM 683 C CA . PHE A 1 88 ? 0.807 1.124 -10.285 1.00 95.25 88 PHE A CA 1
ATOM 684 C C . PHE A 1 88 ? 0.231 0.972 -11.700 1.00 95.25 88 PHE A C 1
ATOM 686 O O . PHE A 1 88 ? -0.579 0.089 -11.978 1.00 95.25 88 PHE A O 1
ATOM 693 N N . GLY A 1 89 ? 0.619 1.852 -12.626 1.00 91.12 89 GLY A N 1
ATOM 694 C CA . GLY A 1 89 ? 0.085 1.836 -13.994 1.00 91.12 89 GLY A CA 1
ATOM 695 C C . GLY A 1 89 ? -1.438 2.040 -14.036 1.00 91.12 89 GLY A C 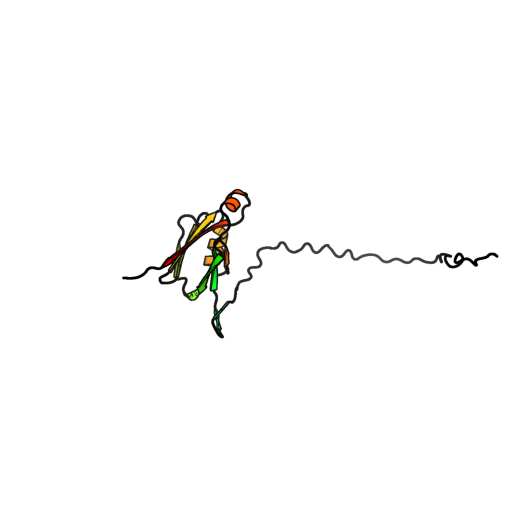1
ATOM 696 O O . GLY A 1 89 ? -1.914 3.158 -13.860 1.00 91.12 89 GLY A O 1
ATOM 697 N N . SER A 1 90 ? -2.204 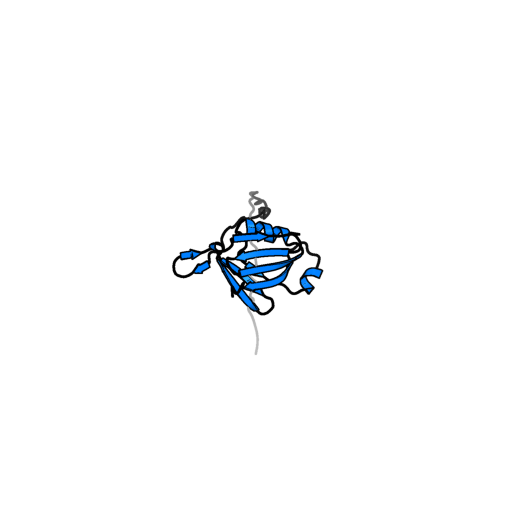0.976 -14.305 1.00 92.00 90 SER A N 1
ATOM 698 C CA . SER A 1 90 ? -3.679 0.993 -14.311 1.00 92.00 90 SER A CA 1
ATOM 699 C C . SER A 1 90 ? -4.317 0.680 -12.955 1.00 92.00 90 SER A C 1
ATOM 701 O O . SER A 1 90 ? -5.542 0.734 -12.846 1.00 92.00 90 SER A O 1
ATOM 703 N N . GLN A 1 91 ? -3.515 0.319 -11.956 1.00 95.19 91 GLN A N 1
ATOM 704 C CA . GLN A 1 91 ? -3.975 0.013 -10.609 1.00 95.19 91 GLN A CA 1
ATOM 705 C C . GLN A 1 91 ? -3.660 1.161 -9.656 1.00 95.19 91 GLN A C 1
ATOM 707 O O . GLN A 1 91 ? -2.607 1.793 -9.742 1.00 95.19 91 GLN A O 1
ATOM 712 N N . THR A 1 92 ? -4.570 1.397 -8.725 1.00 96.75 92 THR A N 1
ATOM 713 C CA . THR A 1 92 ? -4.401 2.351 -7.636 1.00 96.75 92 THR A CA 1
ATOM 714 C C . THR A 1 92 ? -4.609 1.608 -6.327 1.00 96.75 92 THR A C 1
ATOM 716 O O . THR A 1 92 ? -5.641 0.969 -6.148 1.00 96.75 92 THR A O 1
ATOM 719 N N . VAL A 1 93 ? -3.636 1.685 -5.422 1.00 97.31 93 VAL A N 1
ATOM 720 C CA . VAL A 1 93 ? -3.741 1.133 -4.070 1.00 97.31 93 VAL A CA 1
ATOM 721 C C . VAL A 1 93 ? -3.856 2.282 -3.083 1.00 97.31 93 VAL A C 1
ATOM 723 O O . VAL A 1 93 ? -2.984 3.146 -3.028 1.00 97.31 93 VAL A O 1
ATOM 726 N N . ILE A 1 94 ? -4.928 2.292 -2.305 1.00 97.62 94 ILE A N 1
ATOM 727 C CA . ILE A 1 94 ? -5.200 3.284 -1.269 1.00 97.62 94 ILE A CA 1
ATOM 728 C C . ILE A 1 94 ? -4.947 2.618 0.080 1.00 97.62 94 ILE A C 1
ATOM 730 O O . ILE A 1 94 ? -5.514 1.561 0.368 1.00 97.62 94 ILE A O 1
ATOM 734 N N . VAL A 1 95 ? -4.086 3.235 0.886 1.00 97.12 95 VAL A N 1
ATOM 735 C CA . VAL A 1 95 ? -3.711 2.774 2.223 1.00 97.12 95 VAL A CA 1
ATOM 736 C C . VAL A 1 95 ? -4.194 3.806 3.234 1.00 97.12 95 VAL A C 1
ATOM 738 O O . VAL A 1 95 ? -3.846 4.981 3.127 1.00 97.12 95 VAL A O 1
ATOM 741 N N . GLU A 1 96 ? -4.984 3.366 4.210 1.00 96.50 96 GLU A N 1
ATOM 742 C CA . GLU A 1 96 ? -5.516 4.208 5.288 1.00 96.50 96 GLU A CA 1
ATOM 743 C C . GLU A 1 96 ? -5.106 3.636 6.649 1.00 96.50 96 GLU A C 1
ATOM 745 O O . GLU A 1 96 ? -4.933 2.423 6.802 1.00 96.50 96 GLU A O 1
ATOM 750 N N . GLY A 1 97 ? -4.935 4.503 7.644 1.00 94.12 97 GLY A N 1
ATOM 751 C CA . GLY A 1 97 ? -4.401 4.116 8.941 1.00 94.12 97 GLY A CA 1
ATOM 752 C C . GLY A 1 97 ? -4.120 5.288 9.877 1.00 94.12 97 GLY A C 1
ATOM 753 O O . GLY A 1 97 ? -4.722 6.355 9.765 1.00 94.12 97 GLY A O 1
ATOM 754 N N . GLN A 1 98 ? -3.216 5.064 10.826 1.00 93.12 98 GLN A N 1
ATOM 755 C CA . GLN A 1 98 ? -2.689 6.075 11.745 1.00 93.12 98 GLN A CA 1
ATOM 756 C C . GLN A 1 98 ? -1.179 5.902 11.913 1.00 93.12 98 GLN A C 1
ATOM 758 O O . GLN A 1 98 ? -0.665 4.784 11.801 1.00 93.12 98 GLN A O 1
ATOM 763 N N . GLY A 1 99 ? -0.461 6.996 12.184 1.00 91.88 99 GLY A N 1
ATOM 764 C CA . GLY A 1 99 ? 0.988 6.947 12.371 1.00 91.88 99 GLY A CA 1
ATOM 765 C C . GLY A 1 99 ? 1.740 6.522 11.107 1.00 91.88 99 GLY A C 1
ATOM 766 O O . GLY A 1 99 ? 2.824 5.946 11.201 1.00 91.88 99 GLY A O 1
ATOM 767 N N . LEU A 1 100 ? 1.167 6.721 9.913 1.00 94.25 100 LEU A N 1
ATOM 768 C CA . LEU A 1 100 ? 1.685 6.157 8.659 1.00 94.25 100 LEU A CA 1
ATOM 769 C C . LEU A 1 100 ? 2.903 6.894 8.089 1.00 94.25 100 LEU A C 1
ATOM 771 O O . LEU A 1 100 ? 3.494 6.433 7.111 1.00 94.25 100 LEU A O 1
ATOM 775 N N . THR A 1 101 ? 3.328 7.991 8.714 1.00 93.94 101 THR A N 1
ATOM 776 C CA . THR A 1 101 ? 4.408 8.853 8.218 1.00 93.94 101 THR A CA 1
ATOM 777 C C . THR A 1 101 ? 5.708 8.078 7.952 1.00 93.94 101 THR A C 1
ATOM 779 O O . THR A 1 101 ? 6.360 8.278 6.923 1.00 93.94 101 THR A O 1
ATOM 782 N N . GLN A 1 102 ? 6.077 7.144 8.835 1.00 91.88 102 GLN A N 1
ATOM 783 C CA . GLN A 1 102 ? 7.285 6.332 8.659 1.00 91.88 102 GLN A CA 1
ATOM 784 C C . GLN A 1 102 ? 7.146 5.324 7.513 1.00 91.88 102 GLN A C 1
ATOM 786 O O . GLN A 1 102 ? 8.053 5.201 6.689 1.00 91.88 102 GLN A O 1
ATOM 791 N N . LEU A 1 103 ? 5.994 4.655 7.406 1.00 93.00 103 LEU A N 1
ATOM 792 C CA . LEU A 1 103 ? 5.707 3.742 6.300 1.00 93.00 103 LEU A CA 1
ATOM 793 C C . LEU A 1 103 ? 5.722 4.474 4.950 1.00 93.00 103 LEU A C 1
ATOM 795 O O . LEU A 1 103 ? 6.326 3.989 3.993 1.00 93.00 103 LEU A O 1
ATOM 799 N N . PHE A 1 104 ? 5.113 5.660 4.882 1.00 94.25 104 PHE A N 1
ATOM 800 C CA . PHE A 1 104 ? 5.141 6.518 3.700 1.00 94.25 104 PHE A CA 1
ATOM 801 C C . PHE A 1 104 ? 6.581 6.839 3.277 1.00 94.25 104 PHE A C 1
ATOM 803 O O . PHE A 1 104 ? 6.944 6.679 2.108 1.00 94.25 104 PHE A O 1
ATOM 810 N N . ARG A 1 105 ? 7.430 7.229 4.236 1.00 92.94 105 ARG A N 1
ATOM 811 C CA . ARG A 1 105 ? 8.852 7.494 3.989 1.00 92.94 105 ARG A CA 1
ATOM 812 C C . ARG A 1 105 ? 9.573 6.250 3.466 1.00 92.94 105 ARG A C 1
ATOM 814 O O . ARG A 1 105 ? 10.284 6.339 2.468 1.00 92.94 105 ARG A O 1
ATOM 821 N N . TYR A 1 106 ? 9.348 5.085 4.071 1.00 90.75 106 TYR A N 1
ATOM 822 C CA . TYR A 1 106 ? 9.948 3.829 3.611 1.00 90.75 106 TYR A CA 1
ATOM 823 C C . TYR A 1 106 ? 9.493 3.427 2.209 1.00 90.75 106 TYR A C 1
ATOM 825 O O . TYR A 1 106 ? 10.291 2.878 1.455 1.00 90.75 106 TYR A O 1
ATOM 833 N N . LEU A 1 107 ? 8.256 3.723 1.814 1.00 91.62 107 LEU A N 1
ATOM 834 C CA . LEU A 1 107 ? 7.802 3.503 0.439 1.00 91.62 107 LEU A CA 1
ATOM 835 C C . LEU A 1 107 ? 8.525 4.413 -0.557 1.00 91.62 107 LEU A C 1
ATOM 837 O O . LEU A 1 107 ? 8.955 3.937 -1.608 1.00 91.62 107 LEU A O 1
ATOM 841 N N . CYS A 1 108 ? 8.710 5.688 -0.208 1.00 90.00 108 CYS A N 1
ATOM 842 C CA . CYS A 1 108 ? 9.465 6.642 -1.025 1.00 90.00 108 CYS A CA 1
ATOM 843 C C . CYS A 1 108 ? 10.942 6.243 -1.169 1.00 90.00 108 CYS A C 1
ATOM 845 O O . CYS A 1 108 ? 11.542 6.456 -2.217 1.00 90.00 108 CYS A O 1
ATOM 847 N N . GLU A 1 109 ? 11.517 5.633 -0.132 1.00 88.38 109 GLU A N 1
ATOM 848 C CA . GLU A 1 109 ? 12.892 5.122 -0.119 1.00 88.38 109 GLU A CA 1
ATOM 849 C C . GLU A 1 109 ? 13.021 3.703 -0.719 1.00 88.38 109 GLU A C 1
ATOM 851 O O . GLU A 1 109 ? 14.117 3.147 -0.734 1.00 88.38 109 GLU A O 1
ATOM 856 N N . HIS A 1 110 ? 11.929 3.096 -1.208 1.00 86.75 110 HIS A N 1
ATOM 857 C CA . HIS A 1 110 ? 11.878 1.705 -1.694 1.00 86.75 110 HIS A CA 1
ATOM 858 C C . HIS A 1 110 ? 12.308 0.650 -0.655 1.00 86.75 110 HIS A C 1
ATOM 860 O O . HIS A 1 110 ? 12.890 -0.385 -0.987 1.00 86.75 110 HIS A O 1
ATOM 866 N N . ARG A 1 111 ? 12.017 0.902 0.621 1.00 81.25 111 ARG A N 1
ATOM 867 C CA . ARG A 1 111 ? 12.396 0.059 1.766 1.00 81.25 111 ARG A CA 1
ATOM 868 C C . ARG A 1 111 ? 11.245 -0.742 2.364 1.00 81.25 111 ARG A C 1
ATOM 870 O O . ARG A 1 111 ? 11.496 -1.695 3.094 1.00 81.25 111 ARG A O 1
ATOM 877 N N . ALA A 1 112 ? 9.998 -0.415 2.038 1.00 83.62 112 ALA A N 1
ATOM 878 C CA . ALA A 1 112 ? 8.864 -1.242 2.436 1.00 83.62 112 ALA A CA 1
ATOM 879 C C . ALA A 1 112 ? 8.807 -2.518 1.577 1.00 83.62 112 ALA A C 1
ATOM 881 O O . ALA A 1 112 ? 8.901 -2.464 0.356 1.00 83.62 112 ALA A O 1
ATOM 882 N N . VAL A 1 113 ? 8.647 -3.684 2.189 1.00 86.69 113 VAL A N 1
ATOM 883 C CA . VAL A 1 113 ? 8.473 -4.953 1.448 1.00 86.69 113 VAL A CA 1
ATOM 884 C C . VAL A 1 113 ? 7.027 -5.423 1.522 1.00 86.69 113 VAL A C 1
ATOM 886 O O . VAL A 1 113 ? 6.517 -6.087 0.618 1.00 86.69 113 VAL A O 1
ATOM 889 N N . GLU A 1 114 ? 6.357 -5.044 2.600 1.00 90.88 114 GLU A N 1
ATOM 890 C CA . GLU A 1 114 ? 5.045 -5.534 2.950 1.00 90.88 114 GLU A CA 1
ATOM 891 C C . GLU A 1 114 ? 4.252 -4.451 3.682 1.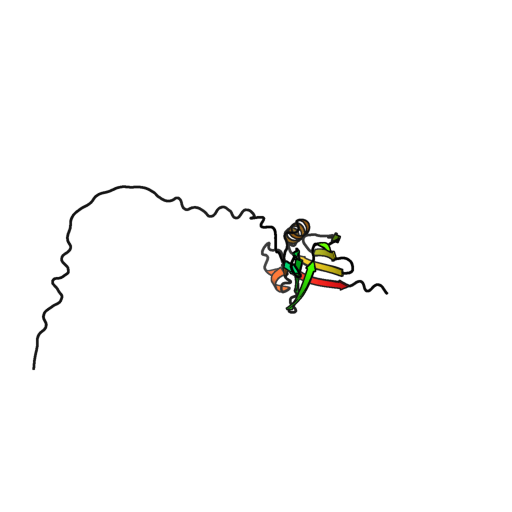00 90.88 114 GLU A C 1
ATOM 893 O O . GLU A 1 114 ? 4.792 -3.741 4.531 1.00 90.88 114 GLU A O 1
ATOM 898 N N . ILE A 1 115 ? 2.974 -4.333 3.335 1.00 92.56 115 ILE A N 1
ATOM 899 C CA . ILE A 1 115 ? 1.971 -3.527 4.022 1.00 92.56 115 ILE A CA 1
ATOM 900 C C . ILE A 1 115 ? 0.878 -4.488 4.477 1.00 92.56 115 ILE A C 1
ATOM 902 O O . ILE A 1 115 ? 0.230 -5.134 3.650 1.00 92.56 115 ILE A O 1
ATOM 906 N N . VAL A 1 116 ? 0.699 -4.604 5.790 1.00 94.31 116 VAL A N 1
ATOM 907 C CA . VAL A 1 116 ? -0.277 -5.513 6.399 1.00 94.31 116 VAL A CA 1
ATOM 908 C C . VAL A 1 116 ? -1.409 -4.694 6.989 1.00 94.31 116 VAL A C 1
ATOM 910 O O . VAL A 1 116 ? -1.175 -3.831 7.830 1.00 94.31 116 VAL A O 1
ATOM 913 N N . GLU A 1 117 ? -2.625 -4.968 6.537 1.00 94.38 117 GLU A N 1
ATOM 914 C CA . GLU A 1 117 ? -3.846 -4.449 7.137 1.00 94.38 117 GLU A CA 1
ATOM 915 C C . GLU A 1 117 ? -4.071 -5.127 8.492 1.00 94.38 117 GLU A C 1
ATOM 917 O O . GLU A 1 117 ? -4.131 -6.356 8.584 1.00 94.38 117 GLU A O 1
ATOM 922 N N . SER A 1 118 ? -4.207 -4.313 9.531 1.00 92.06 118 SER A N 1
ATOM 923 C CA . SER A 1 118 ? -4.543 -4.709 10.894 1.00 92.06 118 SER A CA 1
ATOM 924 C C . SER A 1 118 ? -6.039 -4.532 11.160 1.00 92.06 118 SER A C 1
ATOM 926 O O . SER A 1 118 ? -6.730 -3.778 10.472 1.00 92.06 118 SER A O 1
ATOM 928 N N . ASP A 1 119 ? -6.537 -5.183 12.213 1.00 88.38 119 ASP A N 1
ATOM 929 C CA . ASP A 1 119 ? -7.890 -4.931 12.710 1.00 88.38 119 ASP A CA 1
ATOM 930 C C . ASP A 1 119 ? -8.038 -3.460 13.149 1.00 88.38 119 ASP A C 1
ATOM 932 O O . ASP A 1 119 ? -7.110 -2.835 13.665 1.00 88.38 119 ASP A O 1
ATOM 936 N N . ARG A 1 120 ? -9.238 -2.904 12.980 1.00 82.19 120 ARG A N 1
ATOM 937 C CA . ARG A 1 120 ? -9.595 -1.530 13.353 1.00 82.19 120 ARG A CA 1
ATOM 938 C C . ARG A 1 120 ? -9.404 -1.253 14.840 1.00 82.19 120 ARG A C 1
ATOM 940 O O . ARG A 1 120 ? -9.196 -0.104 15.217 1.00 82.19 120 ARG A O 1
ATOM 947 N N . THR A 1 121 ? -9.479 -2.285 15.674 1.00 84.00 121 THR A N 1
ATOM 948 C CA . THR A 1 121 ? -9.231 -2.192 17.118 1.00 84.00 121 THR A CA 1
ATOM 949 C C . THR A 1 121 ? -7.779 -1.832 17.437 1.00 84.00 121 THR A C 1
ATOM 951 O O . THR A 1 121 ? -7.549 -1.095 18.390 1.00 84.00 121 THR A O 1
ATOM 954 N N . ALA A 1 122 ? -6.819 -2.223 16.590 1.00 81.12 122 ALA A N 1
ATOM 955 C CA . ALA A 1 122 ? -5.397 -1.935 16.787 1.00 81.12 122 ALA A CA 1
ATOM 956 C C . ALA A 1 122 ? -5.070 -0.432 16.724 1.00 81.12 122 ALA A C 1
ATOM 958 O O . ALA A 1 122 ? -4.075 0.013 17.285 1.00 81.12 122 ALA A O 1
ATOM 959 N N . ALA A 1 123 ? -5.918 0.377 16.079 1.00 76.69 123 ALA A N 1
ATOM 960 C CA . ALA A 1 123 ? -5.754 1.831 16.060 1.00 76.69 123 ALA A CA 1
ATOM 961 C C . ALA A 1 123 ? -6.060 2.495 17.420 1.00 76.69 123 ALA A C 1
ATOM 963 O O . ALA A 1 123 ? -5.774 3.674 17.602 1.00 76.69 123 ALA A O 1
ATOM 964 N N . LEU A 1 124 ? -6.664 1.768 18.369 1.00 79.69 124 LEU A N 1
ATOM 965 C CA . LEU A 1 124 ? -7.029 2.289 19.691 1.00 79.69 124 LEU A CA 1
ATOM 966 C C . LEU A 1 124 ? -5.936 2.080 20.745 1.00 79.69 124 LEU A C 1
ATOM 968 O O . LEU A 1 124 ? -6.001 2.709 21.800 1.00 79.69 124 LEU A O 1
ATOM 972 N N . ASP A 1 125 ? -4.935 1.241 20.466 1.00 75.19 125 ASP A N 1
ATOM 973 C CA . ASP A 1 125 ? -3.923 0.840 21.452 1.00 75.19 125 ASP A CA 1
ATOM 974 C C . ASP A 1 125 ? -2.930 1.961 21.808 1.00 75.19 125 ASP A C 1
ATOM 976 O O . ASP A 1 125 ? -2.124 1.808 22.724 1.00 75.19 125 ASP A O 1
ATOM 980 N N . GLY A 1 126 ? -2.996 3.116 21.133 1.00 64.06 126 GLY A N 1
ATOM 981 C CA . GLY A 1 126 ? -2.283 4.342 21.516 1.00 64.06 126 GLY A CA 1
ATOM 982 C C . GLY A 1 126 ? -0.754 4.267 21.438 1.00 64.06 126 GLY A C 1
ATOM 983 O O . GLY A 1 126 ? -0.079 5.257 21.722 1.00 64.06 126 GLY A O 1
ATOM 984 N N . GLU A 1 127 ? -0.186 3.125 21.046 1.00 68.88 127 GLU A N 1
ATOM 985 C CA . GLU A 1 127 ? 1.232 3.013 20.733 1.00 68.88 127 GLU A CA 1
ATOM 986 C C . GLU A 1 127 ? 1.546 3.806 19.459 1.00 68.88 127 GLU A C 1
ATOM 988 O O . GLU A 1 127 ? 0.807 3.755 18.479 1.00 68.88 127 GLU A O 1
ATOM 993 N N . ALA A 1 128 ? 2.684 4.507 19.447 1.00 66.69 128 ALA A N 1
ATOM 994 C CA . ALA A 1 128 ? 3.175 5.308 18.320 1.00 66.69 128 ALA A CA 1
ATOM 995 C C . ALA A 1 128 ? 3.651 4.461 17.114 1.00 66.69 128 ALA A C 1
ATOM 997 O O . ALA A 1 128 ? 4.637 4.795 16.458 1.00 66.69 128 ALA A O 1
ATOM 998 N N . LYS A 1 129 ? 3.000 3.327 16.847 1.00 82.62 129 LYS A N 1
ATOM 999 C CA . LYS A 1 129 ? 3.310 2.427 15.735 1.00 82.62 129 LYS A CA 1
ATOM 1000 C C . LYS A 1 129 ? 2.417 2.760 14.546 1.00 82.62 129 LYS A C 1
ATOM 1002 O O . LYS A 1 129 ? 1.247 3.088 14.712 1.00 82.62 129 LYS A O 1
ATOM 1007 N N . SER A 1 130 ? 2.961 2.642 13.337 1.00 88.62 130 SER A N 1
ATOM 1008 C CA . SER A 1 130 ? 2.162 2.734 12.115 1.00 88.62 130 SER A CA 1
ATOM 1009 C C . SER A 1 130 ? 1.138 1.597 12.082 1.00 88.62 130 SER A C 1
ATOM 1011 O O . SER A 1 130 ? 1.519 0.426 12.055 1.00 88.62 130 SER A O 1
ATOM 1013 N N . VAL A 1 131 ? -0.149 1.935 12.053 1.00 93.38 131 VAL A N 1
ATOM 1014 C CA . VAL A 1 131 ? -1.251 0.968 11.966 1.00 93.38 131 VAL A CA 1
ATOM 1015 C C . VAL A 1 131 ? -2.011 1.212 10.676 1.00 93.38 131 VAL A C 1
ATOM 1017 O O . VAL A 1 131 ? -2.622 2.262 10.507 1.00 93.38 131 VAL A O 1
ATOM 1020 N N . VAL A 1 132 ? -2.002 0.235 9.773 1.00 94.44 132 VAL A N 1
ATOM 1021 C CA . VAL A 1 132 ? -2.821 0.253 8.554 1.00 94.44 132 VAL A CA 1
ATOM 1022 C C . VAL A 1 132 ? -4.156 -0.403 8.867 1.00 94.44 132 VAL A C 1
ATOM 1024 O O . VAL A 1 132 ? -4.184 -1.531 9.341 1.00 94.44 132 VAL A O 1
ATOM 1027 N N . THR A 1 133 ? -5.260 0.286 8.608 1.00 94.94 133 THR A N 1
ATOM 1028 C CA . THR A 1 133 ? -6.621 -0.183 8.920 1.00 94.94 133 THR A CA 1
ATOM 1029 C C . THR A 1 133 ? -7.460 -0.460 7.680 1.00 94.94 133 THR A C 1
ATOM 1031 O O . THR A 1 133 ? -8.532 -1.055 7.799 1.00 94.94 133 THR A O 1
ATOM 1034 N N . ALA A 1 134 ? -7.003 -0.015 6.506 1.00 95.94 134 ALA A N 1
ATOM 1035 C CA . ALA A 1 134 ? -7.618 -0.362 5.235 1.00 95.94 134 ALA A CA 1
ATOM 1036 C C . ALA A 1 134 ? -6.593 -0.415 4.099 1.00 95.94 134 ALA A C 1
ATOM 1038 O O . ALA A 1 134 ? -5.750 0.476 3.964 1.00 95.94 134 ALA A O 1
ATOM 1039 N N . ILE A 1 135 ? -6.728 -1.426 3.236 1.00 97.06 135 ILE A N 1
ATOM 1040 C CA . ILE A 1 135 ? -6.052 -1.487 1.935 1.00 97.06 135 ILE A CA 1
ATOM 1041 C C . ILE A 1 135 ? -7.102 -1.714 0.847 1.00 97.06 135 ILE A C 1
ATOM 1043 O O . ILE A 1 135 ? -7.795 -2.735 0.833 1.00 97.06 135 ILE A O 1
ATOM 1047 N N . ARG A 1 136 ? -7.211 -0.778 -0.099 1.00 96.44 136 ARG A N 1
ATOM 1048 C CA . ARG A 1 136 ? -8.156 -0.867 -1.223 1.00 96.44 136 ARG A CA 1
ATOM 1049 C C . ARG A 1 136 ? -7.407 -0.818 -2.539 1.00 96.44 136 ARG A C 1
ATOM 1051 O O . ARG A 1 136 ? -6.608 0.086 -2.748 1.00 96.44 136 ARG A O 1
ATOM 1058 N N . THR A 1 137 ? -7.718 -1.751 -3.429 1.00 94.69 137 THR A N 1
ATOM 1059 C CA . THR A 1 137 ? -7.150 -1.779 -4.777 1.00 94.69 137 THR A CA 1
ATOM 1060 C C . THR A 1 137 ? -8.241 -1.488 -5.790 1.00 94.69 137 THR A C 1
ATOM 1062 O O . THR A 1 137 ? -9.258 -2.180 -5.845 1.00 94.69 137 THR A O 1
ATOM 1065 N N . GLU A 1 138 ? -8.011 -0.482 -6.620 1.00 94.44 138 GLU A N 1
ATOM 1066 C CA . GLU A 1 138 ? -8.895 -0.082 -7.702 1.00 94.44 138 GLU A CA 1
ATOM 1067 C C . GLU A 1 138 ? -8.201 -0.329 -9.040 1.00 94.44 138 GLU A C 1
ATOM 1069 O O . GLU A 1 138 ? -7.056 0.072 -9.254 1.00 94.44 138 GLU A O 1
ATOM 1074 N N . SER A 1 139 ? -8.897 -0.996 -9.960 1.00 89.88 139 SER A N 1
ATOM 1075 C CA . SER A 1 139 ? -8.435 -1.175 -11.336 1.00 89.88 139 SER A CA 1
ATOM 1076 C C . SER A 1 139 ? -9.191 -0.223 -12.249 1.00 89.88 139 SER A C 1
ATOM 1078 O O . SER A 1 139 ? -10.413 -0.312 -12.373 1.00 89.88 139 SER A O 1
ATOM 1080 N N . ASN A 1 140 ? -8.472 0.656 -12.942 1.00 79.38 140 ASN A N 1
ATOM 1081 C CA . ASN A 1 140 ? -9.066 1.457 -14.004 1.00 79.38 140 ASN A CA 1
ATOM 1082 C C . ASN A 1 140 ? -9.307 0.567 -15.230 1.00 79.38 140 ASN A C 1
ATOM 1084 O O . ASN A 1 140 ? -8.456 0.457 -16.114 1.00 79.38 140 ASN A O 1
ATOM 1088 N N . CYS A 1 141 ? -10.482 -0.062 -15.300 1.00 58.00 141 CYS A N 1
ATOM 1089 C CA . CYS A 1 141 ? -10.990 -0.644 -16.538 1.00 58.00 141 CYS A CA 1
ATOM 1090 C C . CYS A 1 141 ? -11.253 0.501 -17.524 1.00 58.00 141 CYS A C 1
ATOM 1092 O O . CYS A 1 141 ? -12.318 1.120 -17.499 1.00 58.00 141 CYS A O 1
ATOM 1094 N N . ARG A 1 142 ? -10.273 0.817 -18.379 1.00 59.84 142 ARG A N 1
ATOM 1095 C CA . ARG A 1 142 ? -10.522 1.665 -19.549 1.00 59.84 142 ARG A CA 1
ATOM 1096 C C . ARG A 1 142 ? -11.565 0.951 -20.414 1.00 59.84 142 ARG A C 1
ATOM 1098 O O . ARG A 1 142 ? -11.289 -0.138 -20.911 1.00 59.84 142 ARG A O 1
ATOM 1105 N N . LYS A 1 143 ? -12.763 1.534 -20.494 1.00 46.25 143 LYS A N 1
ATOM 1106 C CA . LYS A 1 143 ? -13.789 1.167 -21.476 1.00 46.25 143 LYS A CA 1
ATOM 1107 C C . LYS A 1 143 ? -13.355 1.587 -22.872 1.00 46.25 143 LYS A C 1
ATOM 1109 O O . LYS A 1 143 ? -12.668 2.630 -22.968 1.00 46.25 143 LYS A O 1
#

Sequence (143 aa):
MSDRPDTIADLLKPRPELTQFSHTSSKPAESPPPADDDYVAFGHGRVGLRPRMMLTFRKCSGEVEVLPYSMLMRICSDDTDKGFTLHFGSQTVIVEGQGLTQLFRYLCEHRAVEIVESDRTAALDGEAKSVVTAIRTESNCRK

Secondary structure (DSSP, 8-state):
-------STTS-PPPP---------------PPP---------EEEETTEEEEEEEEE-TTS-EEEEEGGGEEEEEEEETTTEEEEEETTEEEEEEEESTHHHHHHHHTT---EEEBPPGGGGGS--SS-EEEEEEEEE----

pLDDT: mean 76.77, std 19.32, range [40.56, 98.0]

Nearest PDB structures (foldseek):
  4nfa-assembly1_A  TM=6.694E-01  e=1.561E-01  Homo sapiens
  6zm6-assembly1_m  TM=3.851E-01  e=3.567E+00  Homo sapiens
  5sxb-assembly1_A  TM=3.190E-01  e=3.351E+00  Homo sapiens
  7po4-assembly1_m  TM=3.825E-01  e=5.886E+00  Homo sapiens
  9c3c-assembly1_d  TM=2.376E-01  e=7.560E+00  Oryctolagus cuniculus

Organism: NCBI:txid1891926

Mean predicted aligned error: 15.27 Å